Protein AF-A0A3D2NJ76-F1 (afdb_monomer_lite)

Structure (mmCIF, N/CA/C/O backbone):
data_AF-A0A3D2NJ76-F1
#
_entry.id   AF-A0A3D2NJ76-F1
#
loop_
_atom_site.group_PDB
_atom_site.id
_atom_site.type_symbol
_atom_site.label_atom_id
_atom_site.label_alt_id
_atom_site.label_comp_id
_atom_site.label_asym_id
_atom_site.label_entity_id
_atom_site.label_seq_id
_atom_site.pdbx_PDB_ins_code
_atom_site.Cartn_x
_atom_site.Cartn_y
_atom_site.Cartn_z
_atom_site.occupancy
_atom_site.B_iso_or_equiv
_atom_site.auth_seq_id
_atom_site.auth_comp_id
_atom_site.auth_asym_id
_atom_site.auth_atom_id
_atom_site.pdbx_PDB_model_num
ATOM 1 N N . TRP A 1 1 ? 2.225 -18.793 -6.790 1.00 63.81 1 TRP A N 1
ATOM 2 C CA . TRP A 1 1 ? 2.326 -17.509 -6.064 1.00 63.81 1 TRP A CA 1
ATOM 3 C C . TR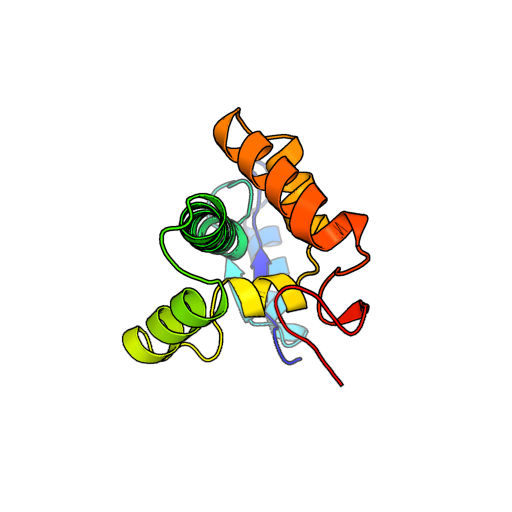P A 1 1 ? 0.947 -16.854 -5.985 1.00 63.81 1 TRP A C 1
ATOM 5 O O . TRP A 1 1 ? 0.211 -16.977 -6.953 1.00 63.81 1 TRP A O 1
ATOM 15 N N . LYS A 1 2 ? 0.561 -16.229 -4.854 1.00 78.81 2 LYS A N 1
ATOM 16 C CA . LYS A 1 2 ? -0.775 -15.601 -4.674 1.00 78.81 2 LYS A CA 1
ATOM 17 C C . LYS A 1 2 ? -0.816 -14.125 -5.106 1.00 78.81 2 LYS A C 1
ATOM 19 O O . LYS A 1 2 ? -1.793 -13.708 -5.710 1.00 78.81 2 LYS A O 1
ATOM 24 N N . PHE A 1 3 ? 0.242 -13.367 -4.814 1.00 89.12 3 PHE A N 1
ATOM 25 C CA . PHE A 1 3 ? 0.436 -11.976 -5.239 1.00 89.12 3 PHE A CA 1
ATOM 26 C C . PHE A 1 3 ? 1.781 -11.900 -5.966 1.00 89.12 3 PHE A C 1
ATOM 28 O O . PHE A 1 3 ? 2.823 -11.853 -5.321 1.00 89.12 3 PHE A O 1
ATOM 35 N N . ASN A 1 4 ? 1.777 -12.035 -7.291 1.00 96.12 4 ASN A N 1
ATOM 36 C CA . ASN A 1 4 ? 2.974 -12.367 -8.072 1.00 96.12 4 ASN A CA 1
ATOM 37 C C . ASN A 1 4 ? 3.339 -11.309 -9.114 1.00 96.12 4 ASN A C 1
ATOM 39 O O . ASN A 1 4 ? 3.808 -11.647 -10.193 1.00 96.12 4 ASN A O 1
ATOM 43 N N . THR A 1 5 ? 3.115 -10.034 -8.820 1.00 97.88 5 THR A N 1
ATOM 44 C CA . THR A 1 5 ? 3.555 -8.936 -9.688 1.00 97.88 5 THR A CA 1
ATOM 45 C C . THR A 1 5 ? 5.062 -8.721 -9.574 1.00 97.88 5 THR A C 1
ATOM 47 O O . THR A 1 5 ? 5.597 -8.720 -8.466 1.00 97.88 5 THR A O 1
ATOM 50 N N . ALA A 1 6 ? 5.734 -8.492 -10.700 1.00 98.19 6 ALA A N 1
ATOM 51 C CA . ALA A 1 6 ? 7.133 -8.072 -10.754 1.00 98.19 6 ALA A CA 1
ATOM 52 C C . ALA A 1 6 ? 7.230 -6.746 -11.514 1.00 98.19 6 ALA A C 1
ATOM 54 O O . ALA A 1 6 ? 7.042 -6.710 -12.728 1.00 98.19 6 ALA A O 1
ATOM 55 N N . GLU A 1 7 ? 7.489 -5.652 -10.804 1.00 98.50 7 GLU A N 1
ATOM 56 C CA . GLU A 1 7 ? 7.629 -4.327 -11.409 1.00 98.50 7 GLU A CA 1
ATOM 57 C C . GLU A 1 7 ? 9.081 -4.118 -11.854 1.00 98.50 7 GLU A C 1
ATOM 59 O O . GLU A 1 7 ? 9.989 -4.095 -11.024 1.00 98.50 7 GLU A O 1
ATOM 64 N N . VAL A 1 8 ? 9.306 -3.984 -13.163 1.00 98.44 8 VAL A N 1
ATOM 65 C CA . VAL A 1 8 ? 10.644 -3.805 -13.747 1.00 98.44 8 VAL A CA 1
ATOM 66 C C . VAL A 1 8 ? 10.785 -2.357 -14.193 1.00 98.44 8 VAL A C 1
ATOM 68 O O . VAL A 1 8 ? 10.000 -1.881 -15.010 1.00 98.44 8 VAL A O 1
ATOM 71 N N . MET A 1 9 ? 11.773 -1.646 -13.652 1.00 98.56 9 MET A N 1
ATOM 72 C CA . MET A 1 9 ? 12.005 -0.226 -13.921 1.00 98.56 9 MET A CA 1
ATOM 73 C C . MET A 1 9 ? 13.496 0.012 -14.141 1.00 98.56 9 MET A C 1
ATOM 75 O O . MET A 1 9 ? 14.297 -0.223 -13.239 1.00 98.56 9 MET A O 1
ATOM 79 N N . GLY A 1 10 ? 13.860 0.465 -15.337 1.00 97.19 10 GLY A N 1
ATOM 80 C CA . GLY A 1 10 ? 15.214 0.923 -15.636 1.00 97.19 10 GLY A CA 1
ATOM 81 C C . GLY A 1 10 ? 15.411 2.398 -15.287 1.00 97.19 10 GLY A C 1
ATOM 82 O O . GLY A 1 10 ? 14.451 3.135 -15.051 1.00 97.19 10 GLY A O 1
ATOM 83 N N . THR A 1 11 ? 16.668 2.827 -15.302 1.00 97.56 11 THR A N 1
ATOM 84 C CA . THR A 1 11 ? 17.066 4.241 -15.359 1.00 97.56 11 THR A CA 1
ATOM 85 C C . THR A 1 11 ? 17.278 4.678 -16.810 1.00 97.56 11 THR A C 1
ATOM 87 O O . THR A 1 11 ? 17.198 3.863 -17.732 1.00 97.56 11 THR A O 1
ATOM 90 N N . ALA A 1 12 ? 17.610 5.954 -17.026 1.00 96.44 12 ALA A N 1
ATOM 91 C CA . ALA A 1 12 ? 18.002 6.453 -18.348 1.00 96.44 12 ALA A CA 1
ATOM 92 C C . ALA A 1 12 ? 19.217 5.722 -18.966 1.00 96.44 12 ALA A C 1
ATOM 94 O O . ALA A 1 12 ? 19.345 5.696 -20.187 1.00 96.44 12 ALA A O 1
ATOM 95 N N . ASP A 1 13 ? 20.072 5.116 -18.137 1.00 97.81 13 ASP A N 1
ATOM 96 C CA . ASP A 1 13 ? 21.292 4.417 -18.566 1.00 97.81 13 ASP A CA 1
ATOM 97 C C . ASP A 1 13 ? 21.088 2.904 -18.754 1.00 97.81 13 ASP A C 1
ATOM 99 O O . ASP A 1 13 ? 22.017 2.188 -19.127 1.00 97.81 13 ASP A O 1
ATOM 103 N N . THR A 1 14 ? 19.893 2.384 -18.458 1.00 98.06 14 THR A N 1
ATOM 104 C CA . THR A 1 14 ? 19.610 0.950 -18.595 1.00 98.06 14 THR A CA 1
ATOM 105 C C . THR A 1 14 ? 19.470 0.582 -20.068 1.00 98.06 14 THR A C 1
ATOM 107 O O . THR A 1 14 ? 18.648 1.159 -20.777 1.00 98.06 14 THR A O 1
ATOM 110 N N . ASP A 1 15 ? 20.247 -0.404 -20.522 1.00 98.38 15 ASP A N 1
ATOM 111 C CA . ASP A 1 15 ? 20.130 -0.943 -21.878 1.00 98.38 15 ASP A CA 1
ATOM 112 C C . ASP A 1 15 ? 18.715 -1.524 -22.090 1.00 98.38 15 ASP A C 1
ATOM 114 O O . ASP A 1 15 ? 18.300 -2.402 -21.321 1.00 98.38 15 ASP A O 1
ATOM 118 N N . PRO A 1 16 ? 17.968 -1.075 -23.118 1.00 97.88 16 PRO A N 1
ATOM 119 C CA . PRO A 1 16 ? 16.654 -1.623 -23.439 1.00 97.88 16 PRO A CA 1
ATOM 120 C C . PRO A 1 16 ? 16.643 -3.148 -23.605 1.00 97.88 16 PRO A C 1
ATOM 122 O O . PRO A 1 16 ? 15.685 -3.789 -23.184 1.00 97.88 16 PRO A O 1
ATOM 125 N N . ALA A 1 17 ? 17.711 -3.747 -24.144 1.00 98.31 17 ALA A N 1
ATOM 126 C CA . ALA A 1 17 ? 17.793 -5.198 -24.302 1.00 98.31 17 ALA A CA 1
ATOM 127 C C . ALA A 1 17 ? 17.853 -5.924 -22.948 1.00 98.31 17 ALA A C 1
ATOM 129 O O . ALA A 1 17 ? 17.214 -6.959 -22.773 1.00 98.31 17 ALA A O 1
ATOM 130 N N . VAL A 1 18 ? 18.567 -5.355 -21.970 1.00 98.50 18 VAL A N 1
ATOM 131 C CA . VAL A 1 18 ? 18.623 -5.892 -20.600 1.00 98.50 18 VAL A CA 1
ATOM 132 C C . VAL A 1 18 ? 17.278 -5.716 -19.901 1.00 98.50 18 VAL A C 1
ATOM 134 O O . VAL A 1 18 ? 16.825 -6.618 -19.200 1.00 98.50 18 VAL A O 1
ATOM 137 N N . PHE A 1 19 ? 16.612 -4.574 -20.099 1.00 98.62 19 PHE A N 1
ATOM 138 C CA . PHE A 1 19 ? 15.267 -4.351 -19.569 1.00 98.62 19 PHE A CA 1
ATOM 139 C C . PHE A 1 19 ? 14.285 -5.416 -20.078 1.00 98.62 19 PHE A C 1
ATOM 141 O O . PHE A 1 19 ? 13.588 -6.041 -19.276 1.00 98.62 19 PHE A O 1
ATOM 148 N N . ASP A 1 20 ? 14.278 -5.665 -21.389 1.00 98.38 20 ASP A N 1
ATOM 149 C CA . ASP A 1 20 ? 13.414 -6.664 -22.018 1.00 98.38 20 ASP A CA 1
ATOM 150 C C . ASP A 1 20 ? 13.746 -8.093 -21.547 1.00 98.38 20 ASP A C 1
ATOM 152 O O . ASP A 1 20 ? 12.833 -8.880 -21.286 1.00 98.38 20 ASP A O 1
ATOM 156 N N . GLU A 1 21 ? 15.029 -8.425 -21.358 1.00 98.62 21 GLU A N 1
ATOM 157 C CA . GLU A 1 21 ? 15.459 -9.720 -20.811 1.00 98.62 21 GLU A CA 1
ATOM 158 C C . GLU A 1 21 ? 14.958 -9.930 -19.373 1.00 98.62 21 GLU A C 1
ATOM 160 O O . GLU A 1 21 ? 14.437 -10.997 -19.047 1.00 98.62 21 GLU A O 1
ATOM 165 N N . VAL A 1 22 ? 15.035 -8.908 -18.514 1.00 98.62 22 VAL A N 1
ATOM 166 C CA . VAL A 1 22 ? 14.529 -8.984 -17.131 1.00 98.62 22 VAL A CA 1
ATOM 167 C C . VAL A 1 22 ? 12.999 -9.093 -17.096 1.00 98.62 22 VAL A C 1
ATOM 169 O O . VAL A 1 22 ? 12.451 -9.833 -16.274 1.00 98.62 22 VAL A O 1
ATOM 172 N N . VAL A 1 23 ? 12.297 -8.400 -17.999 1.00 98.56 23 VAL A N 1
ATOM 173 C CA . VAL A 1 23 ? 10.840 -8.532 -18.169 1.00 98.56 23 VAL A CA 1
ATOM 174 C C . VAL A 1 23 ? 10.465 -9.958 -18.580 1.00 98.56 23 VAL A C 1
ATOM 176 O O . VAL A 1 23 ? 9.542 -10.533 -17.998 1.00 98.56 23 VAL A O 1
ATOM 179 N N . ALA A 1 24 ? 11.188 -10.546 -19.538 1.00 98.56 24 ALA A N 1
ATOM 180 C CA . ALA A 1 24 ? 10.976 -11.927 -19.968 1.00 98.56 24 ALA A CA 1
ATOM 181 C C . ALA A 1 24 ? 11.260 -12.919 -18.830 1.00 98.56 24 ALA A C 1
ATOM 183 O O . ALA A 1 24 ? 10.410 -13.752 -18.512 1.00 98.56 24 ALA A O 1
ATOM 184 N N . PHE A 1 25 ? 12.391 -12.752 -18.140 1.00 98.62 25 PHE A N 1
ATOM 185 C CA . PHE A 1 25 ? 12.772 -13.571 -16.992 1.00 98.62 25 PHE A CA 1
ATOM 186 C C . PHE A 1 25 ? 11.694 -13.583 -15.902 1.00 98.62 25 PHE A C 1
ATOM 188 O O . PHE A 1 25 ? 11.365 -14.645 -15.376 1.00 98.62 25 PHE A O 1
ATOM 195 N N . ALA A 1 26 ? 11.106 -12.426 -15.576 1.00 98.31 26 ALA A N 1
ATOM 196 C CA . ALA A 1 26 ? 10.017 -12.350 -14.606 1.00 98.31 26 ALA A CA 1
ATOM 197 C C . ALA A 1 26 ? 8.814 -13.222 -15.022 1.00 98.31 26 ALA A C 1
ATOM 199 O O . ALA A 1 26 ? 8.237 -13.919 -14.182 1.00 98.31 26 ALA A O 1
ATOM 200 N N . GLY A 1 27 ? 8.469 -13.237 -16.312 1.00 97.44 27 GLY A N 1
ATOM 201 C CA . GLY A 1 27 ? 7.463 -14.148 -16.861 1.00 97.44 27 GLY A CA 1
ATOM 202 C C . GLY A 1 27 ? 7.850 -15.624 -16.709 1.00 97.44 27 GLY A C 1
ATOM 203 O O . GLY A 1 27 ? 7.040 -16.421 -16.231 1.00 97.44 27 GLY A O 1
ATOM 204 N N . ASP A 1 28 ? 9.096 -15.976 -17.030 1.00 98.25 28 ASP A N 1
ATOM 205 C CA . ASP A 1 28 ? 9.605 -17.356 -16.977 1.00 98.25 28 ASP A CA 1
ATOM 206 C C . ASP A 1 28 ? 9.583 -17.954 -15.562 1.00 98.25 28 ASP A C 1
ATOM 208 O O . ASP A 1 28 ? 9.354 -19.153 -15.388 1.00 98.25 28 ASP A O 1
ATOM 212 N N . ILE A 1 29 ? 9.752 -17.123 -14.528 1.00 97.62 29 ILE A N 1
ATOM 213 C CA . ILE A 1 29 ? 9.654 -17.550 -13.121 1.00 97.62 29 ILE A CA 1
ATOM 214 C C . ILE A 1 29 ? 8.216 -17.514 -12.564 1.00 97.62 29 ILE A C 1
ATOM 216 O O . ILE A 1 29 ? 8.000 -17.701 -11.362 1.00 97.62 29 ILE A O 1
ATOM 220 N N . GLY A 1 30 ? 7.215 -17.301 -13.424 1.00 96.69 30 GLY A N 1
ATOM 221 C CA . GLY A 1 30 ? 5.794 -17.349 -13.074 1.00 96.69 30 GLY A CA 1
ATOM 222 C C . GLY A 1 30 ? 5.262 -16.083 -12.399 1.00 96.69 30 GLY A C 1
ATOM 223 O O . GLY A 1 30 ? 4.267 -16.149 -11.664 1.00 96.69 30 GLY A O 1
ATOM 224 N N . MET A 1 31 ? 5.915 -14.941 -12.614 1.00 98.25 31 MET A N 1
ATOM 225 C CA . MET A 1 31 ? 5.416 -13.631 -12.196 1.00 98.25 31 MET A CA 1
ATOM 226 C C . MET A 1 31 ? 4.568 -13.004 -13.307 1.00 98.25 31 MET A C 1
ATOM 228 O O . MET A 1 31 ? 4.622 -13.401 -14.468 1.00 98.25 31 MET A O 1
ATOM 232 N N . VAL A 1 32 ? 3.779 -11.997 -12.946 1.00 98.31 32 VAL A N 1
ATOM 233 C CA . VAL A 1 32 ? 3.148 -11.071 -13.885 1.00 98.31 32 VAL A CA 1
ATOM 234 C C . VAL A 1 32 ? 4.091 -9.873 -14.032 1.00 98.31 32 VAL A C 1
ATOM 236 O O . VAL A 1 32 ? 4.155 -9.056 -13.105 1.00 98.31 32 VAL A O 1
ATOM 239 N N . PRO A 1 33 ? 4.861 -9.768 -15.131 1.00 98.19 33 PRO A N 1
ATOM 240 C CA . PRO A 1 33 ? 5.771 -8.649 -15.328 1.00 98.19 33 PRO A CA 1
ATOM 241 C C . PRO A 1 33 ? 4.998 -7.357 -15.608 1.00 98.19 33 PRO A C 1
ATOM 243 O O . PRO A 1 33 ? 4.084 -7.331 -16.432 1.00 98.19 33 PRO A O 1
ATOM 246 N N . ILE A 1 34 ? 5.394 -6.277 -14.938 1.00 98.50 34 ILE A N 1
ATOM 247 C CA . ILE A 1 34 ? 4.841 -4.929 -15.082 1.00 98.50 34 ILE A CA 1
ATOM 248 C C . ILE A 1 34 ? 5.985 -3.987 -15.489 1.00 98.50 34 ILE A C 1
ATOM 250 O O . ILE A 1 34 ? 6.748 -3.540 -14.628 1.00 98.50 34 ILE A O 1
ATOM 254 N N . PRO A 1 35 ? 6.144 -3.690 -16.790 1.00 98.06 35 PRO A N 1
ATOM 255 C CA . PRO A 1 35 ? 7.144 -2.739 -17.262 1.00 98.06 35 PRO A CA 1
ATOM 256 C C . PRO A 1 35 ? 6.817 -1.309 -16.810 1.00 98.06 35 PRO A C 1
ATOM 258 O O . PRO A 1 35 ? 5.737 -0.789 -17.089 1.00 98.06 35 PRO A O 1
ATOM 261 N N . VAL A 1 36 ? 7.764 -0.645 -16.148 1.00 98.31 36 VAL A N 1
ATOM 262 C CA . VAL A 1 36 ? 7.654 0.753 -15.720 1.00 98.31 36 VAL A CA 1
ATOM 263 C C . VAL A 1 36 ? 8.569 1.611 -16.591 1.00 98.31 36 VAL A C 1
ATOM 265 O O . VAL A 1 36 ? 9.790 1.572 -16.477 1.00 98.31 36 VAL A O 1
ATOM 268 N N . HIS A 1 37 ? 7.964 2.394 -17.484 1.00 94.88 37 HIS A N 1
ATOM 269 C CA . HIS A 1 37 ? 8.675 3.071 -18.577 1.00 94.88 37 HIS A CA 1
ATOM 270 C C . HIS A 1 37 ? 9.529 4.279 -18.169 1.00 94.88 37 HIS A C 1
ATOM 272 O O . HIS A 1 37 ? 10.280 4.800 -18.992 1.00 94.88 37 HIS A O 1
ATOM 278 N N . LYS A 1 38 ? 9.369 4.785 -16.944 1.00 96.06 38 LYS A N 1
ATOM 279 C CA . LYS A 1 38 ? 10.136 5.913 -16.404 1.00 96.06 38 LYS A CA 1
ATOM 280 C C . LYS A 1 38 ? 10.349 5.723 -14.917 1.00 96.06 38 LYS A C 1
ATOM 282 O O . LYS A 1 38 ? 9.455 5.229 -14.232 1.00 96.06 38 LYS A O 1
ATOM 287 N N . GLU A 1 39 ? 11.483 6.205 -14.427 1.00 97.44 39 GLU A N 1
ATOM 288 C CA . GLU A 1 39 ? 11.788 6.200 -13.002 1.00 97.44 39 GLU A CA 1
ATOM 289 C C . GLU A 1 39 ? 10.685 6.886 -12.192 1.00 97.44 39 GLU A C 1
ATOM 291 O O . GLU A 1 39 ? 10.294 8.030 -12.445 1.00 97.44 39 GLU A O 1
ATOM 296 N N . LYS A 1 40 ? 10.175 6.162 -11.198 1.00 95.06 40 LYS A N 1
ATOM 297 C CA . LYS A 1 40 ? 9.135 6.628 -10.294 1.00 95.06 40 LYS A CA 1
ATOM 298 C C . LYS A 1 40 ? 9.355 6.021 -8.918 1.00 95.06 40 LYS A C 1
ATOM 300 O O . LYS A 1 40 ? 9.273 4.809 -8.734 1.00 95.06 40 LYS A O 1
ATOM 305 N N . SER A 1 41 ? 9.559 6.882 -7.922 1.00 92.62 41 SER A N 1
ATOM 306 C CA . SER A 1 41 ? 9.551 6.448 -6.523 1.00 92.62 41 SER A CA 1
ATOM 307 C C . SER A 1 41 ? 8.228 5.743 -6.204 1.00 92.62 41 SER A C 1
ATOM 309 O O . SER A 1 41 ? 7.154 6.278 -6.501 1.00 92.62 41 SER A O 1
ATOM 311 N N . GLY A 1 42 ? 8.316 4.536 -5.643 1.00 91.94 42 GLY A N 1
ATOM 312 C CA . GLY A 1 42 ? 7.165 3.689 -5.330 1.00 91.94 42 GLY A CA 1
ATOM 313 C C . GLY A 1 42 ? 6.618 2.855 -6.494 1.00 91.94 42 GLY A C 1
ATOM 314 O O . GLY A 1 42 ? 5.585 2.217 -6.309 1.00 91.94 42 GLY A O 1
ATOM 315 N N . TYR A 1 43 ? 7.274 2.839 -7.662 1.00 97.94 43 TYR A N 1
ATOM 316 C CA . TYR A 1 43 ? 6.834 2.054 -8.827 1.00 97.94 43 TYR A CA 1
ATOM 317 C C . TYR A 1 43 ? 5.343 2.318 -9.142 1.00 97.94 43 TYR A C 1
ATOM 319 O O . TYR A 1 43 ? 4.871 3.438 -8.930 1.00 97.94 43 TYR A O 1
ATOM 327 N N . VAL A 1 44 ? 4.585 1.354 -9.66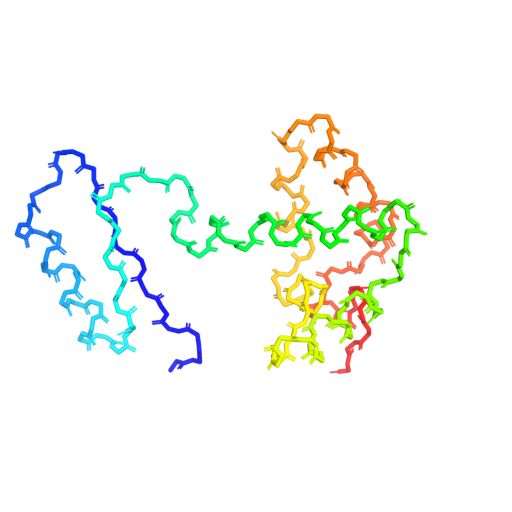2 1.00 97.88 44 VAL A N 1
ATOM 328 C CA . VAL A 1 44 ? 3.142 1.490 -9.911 1.00 97.88 44 VAL A CA 1
ATOM 329 C C . VAL A 1 44 ? 2.355 1.164 -8.645 1.00 97.88 44 VAL A C 1
ATOM 331 O O . VAL A 1 44 ? 1.526 1.976 -8.226 1.00 97.88 44 VAL A O 1
ATOM 334 N N . LEU A 1 45 ? 2.626 0.021 -8.004 1.00 96.56 45 LEU A N 1
ATOM 335 C CA . LEU A 1 45 ? 1.823 -0.461 -6.878 1.00 96.56 45 LEU A CA 1
ATOM 336 C C . LEU A 1 45 ? 1.845 0.516 -5.700 1.00 96.56 45 LEU A C 1
ATOM 338 O O . LEU A 1 45 ? 0.782 0.953 -5.262 1.00 96.56 45 LEU A O 1
ATOM 342 N N . ASN A 1 46 ? 3.022 0.912 -5.206 1.00 93.88 46 ASN A N 1
ATOM 343 C CA . ASN A 1 46 ? 3.085 1.792 -4.034 1.00 93.88 46 ASN A CA 1
ATOM 344 C C . ASN A 1 46 ? 2.665 3.231 -4.362 1.00 93.88 46 ASN A C 1
ATOM 346 O O . ASN A 1 46 ? 2.156 3.925 -3.484 1.00 93.88 46 ASN A O 1
ATOM 350 N N . SER A 1 47 ? 2.789 3.665 -5.622 1.00 95.88 47 SER A N 1
ATOM 351 C CA . SER A 1 47 ? 2.242 4.954 -6.069 1.00 95.88 47 SER A CA 1
ATOM 352 C C . SER A 1 47 ? 0.716 5.022 -5.986 1.00 95.88 47 SER A C 1
ATOM 354 O O . SER A 1 47 ? 0.179 6.105 -5.771 1.00 95.88 47 SER A O 1
ATOM 356 N N . LEU A 1 48 ? 0.022 3.893 -6.153 1.00 97.19 48 LEU A N 1
ATOM 357 C CA . LEU A 1 48 ? -1.429 3.796 -5.968 1.00 97.19 48 LEU A CA 1
ATOM 358 C C . LEU A 1 48 ? -1.788 3.527 -4.505 1.00 97.19 48 LEU A C 1
ATOM 360 O O . LEU A 1 48 ? -2.693 4.150 -3.951 1.00 97.19 48 LEU A O 1
ATOM 364 N N . LEU A 1 49 ? -1.068 2.596 -3.883 1.00 95.38 49 LEU A N 1
ATOM 365 C CA . LEU A 1 49 ? -1.397 2.063 -2.571 1.00 95.38 49 LEU A CA 1
ATOM 366 C C . LEU A 1 49 ? -1.185 3.090 -1.460 1.00 95.38 49 LEU A C 1
ATOM 368 O O . LEU A 1 49 ? -2.077 3.272 -0.640 1.00 95.38 49 LEU A O 1
ATOM 372 N N . VAL A 1 50 ? -0.049 3.793 -1.430 1.00 92.88 50 VAL A N 1
ATOM 373 C CA . VAL A 1 50 ? 0.261 4.717 -0.325 1.00 92.88 50 VAL A CA 1
ATOM 374 C C . VAL A 1 50 ? -0.772 5.849 -0.213 1.00 92.88 50 VAL A C 1
ATOM 376 O O . VAL A 1 50 ? -1.321 6.023 0.875 1.00 92.88 50 VAL A O 1
ATOM 379 N N . PRO A 1 51 ? -1.135 6.579 -1.291 1.00 94.62 51 PRO A N 1
ATOM 380 C CA . PRO A 1 51 ? -2.187 7.594 -1.202 1.00 94.62 51 PRO A CA 1
ATOM 381 C C . PRO A 1 51 ? -3.546 7.025 -0.781 1.00 94.62 51 PRO A C 1
ATOM 383 O O . PRO A 1 51 ? -4.274 7.671 -0.031 1.00 94.62 51 PRO A O 1
ATOM 386 N N . PHE A 1 52 ? -3.879 5.814 -1.237 1.00 97.62 52 PHE A N 1
ATOM 387 C CA . PHE A 1 52 ? -5.120 5.137 -0.868 1.00 97.62 52 PHE A CA 1
ATOM 388 C C . PHE A 1 52 ? -5.181 4.814 0.633 1.00 97.62 52 PHE A C 1
ATOM 390 O O . PHE A 1 52 ? -6.174 5.134 1.289 1.00 97.62 52 PHE A O 1
ATOM 397 N N . LEU A 1 53 ? -4.107 4.253 1.198 1.00 97.50 53 LEU A N 1
ATOM 398 C CA . LEU A 1 53 ? -4.015 3.977 2.634 1.00 97.50 53 LEU A CA 1
ATOM 399 C C . LEU A 1 53 ? -4.056 5.273 3.457 1.00 97.50 53 LEU A C 1
ATOM 401 O O . LEU A 1 53 ? -4.832 5.375 4.406 1.00 97.50 53 LEU A O 1
ATOM 405 N N . ASN A 1 54 ? -3.303 6.299 3.046 1.00 96.31 54 ASN A N 1
ATOM 406 C CA . ASN A 1 54 ? -3.255 7.587 3.743 1.00 96.31 54 ASN A CA 1
ATOM 407 C C . ASN A 1 54 ? -4.612 8.306 3.751 1.00 96.31 54 ASN A C 1
ATOM 409 O O . ASN A 1 54 ? -4.952 8.965 4.737 1.00 96.31 54 ASN A O 1
ATOM 413 N N . ALA A 1 55 ? -5.411 8.168 2.688 1.00 98.06 55 ALA A N 1
ATOM 414 C CA . ALA A 1 55 ? -6.780 8.676 2.665 1.00 98.06 55 ALA A CA 1
ATOM 415 C C . ALA A 1 55 ? -7.653 7.984 3.727 1.00 98.06 55 ALA A C 1
ATOM 417 O O . ALA A 1 55 ? -8.386 8.660 4.448 1.00 98.06 55 ALA A O 1
ATOM 418 N N . GLY A 1 56 ? -7.518 6.661 3.882 1.00 98.38 56 GLY A N 1
ATOM 419 C CA . GLY A 1 56 ? -8.165 5.907 4.958 1.00 98.38 56 GLY A CA 1
ATOM 420 C C . GLY A 1 56 ? -7.738 6.396 6.344 1.00 98.38 56 GLY A C 1
ATOM 421 O O . GLY A 1 56 ? -8.588 6.744 7.162 1.00 98.38 56 GLY A O 1
ATOM 422 N N . PHE A 1 57 ? -6.429 6.513 6.588 1.00 98.38 57 PHE A N 1
ATOM 423 C CA . PHE A 1 57 ? -5.897 7.001 7.868 1.00 98.38 57 PHE A CA 1
ATOM 424 C C . PHE A 1 57 ? -6.372 8.414 8.196 1.00 98.38 57 PHE A C 1
ATOM 426 O O . PHE A 1 57 ? -6.729 8.685 9.336 1.00 98.38 57 PHE A O 1
ATOM 433 N N . THR A 1 58 ? -6.440 9.301 7.203 1.00 98.25 58 THR A N 1
ATOM 434 C CA . THR A 1 58 ? -6.929 10.674 7.392 1.00 98.25 58 THR A CA 1
ATOM 435 C C . THR A 1 58 ? -8.385 10.697 7.861 1.00 98.25 58 THR A C 1
ATOM 437 O O . THR A 1 58 ? -8.731 11.484 8.742 1.00 98.25 58 THR A O 1
ATOM 440 N N . LEU A 1 59 ? -9.238 9.828 7.309 1.00 98.69 59 LEU A N 1
ATOM 441 C CA . LEU A 1 59 ? -10.639 9.723 7.721 1.00 98.69 59 LEU A CA 1
ATOM 442 C C . LEU A 1 59 ? -10.774 9.198 9.158 1.00 98.69 59 LEU A C 1
ATOM 444 O O . LEU A 1 59 ? -11.534 9.773 9.937 1.00 98.69 59 LEU A O 1
ATOM 448 N N . ALA A 1 60 ? -10.015 8.159 9.518 1.00 98.44 60 ALA A N 1
ATOM 449 C CA . ALA A 1 60 ? -10.066 7.578 10.860 1.00 98.44 60 ALA A CA 1
ATOM 450 C C . ALA A 1 60 ? -9.446 8.493 11.924 1.00 98.44 60 ALA A C 1
ATOM 452 O O . ALA A 1 60 ? -10.100 8.814 12.912 1.00 98.44 60 ALA A O 1
ATOM 453 N N . ALA A 1 61 ? -8.223 8.984 11.703 1.00 97.75 61 ALA A N 1
ATOM 454 C CA . ALA A 1 61 ? -7.536 9.877 12.636 1.00 97.75 61 ALA A CA 1
ATOM 455 C C . ALA A 1 61 ? -8.285 11.207 12.834 1.00 97.75 61 ALA A C 1
ATOM 457 O O . ALA A 1 61 ? -8.222 11.807 13.903 1.00 97.75 61 ALA A O 1
ATOM 458 N N . GLY A 1 62 ? -9.015 11.664 11.810 1.00 97.69 62 GLY A N 1
ATOM 459 C CA . GLY A 1 62 ? -9.878 12.841 11.890 1.00 97.69 62 GLY A CA 1
ATOM 460 C C . GLY A 1 62 ? -11.239 12.600 12.554 1.00 97.69 62 GLY A C 1
ATOM 461 O O . GLY A 1 62 ? -12.008 13.549 12.679 1.00 97.69 62 GLY A O 1
ATOM 462 N N . GLY A 1 63 ? -11.560 11.363 12.950 1.00 97.69 63 GLY A N 1
ATOM 463 C CA . GLY A 1 63 ? -12.841 11.012 13.569 1.00 97.69 63 GLY A CA 1
ATOM 464 C C . GLY A 1 63 ? -14.042 11.081 12.620 1.00 97.69 63 GLY A C 1
ATOM 465 O O . GLY A 1 63 ? -15.174 11.224 13.077 1.00 97.69 63 GLY A O 1
ATOM 466 N N . TYR A 1 64 ? -13.824 11.012 11.302 1.00 98.44 64 TYR A N 1
ATOM 467 C CA . TYR A 1 64 ? -14.906 11.070 10.311 1.00 98.44 64 TYR A CA 1
ATOM 468 C C . TYR A 1 64 ? -15.636 9.732 10.160 1.00 98.44 64 TYR A C 1
ATOM 470 O O . TYR A 1 64 ? -16.829 9.717 9.858 1.00 98.44 64 TYR A O 1
ATOM 478 N N . ALA A 1 65 ? -14.919 8.620 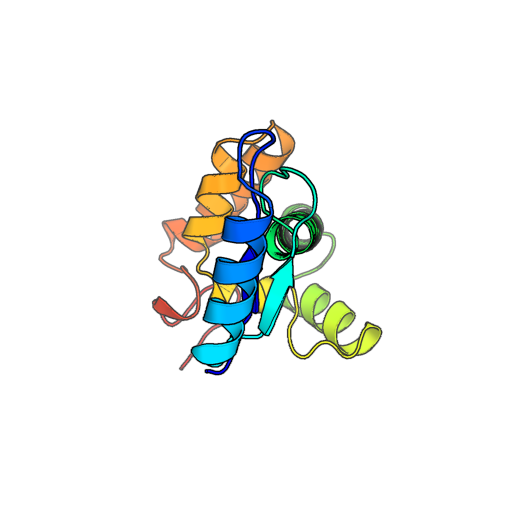10.332 1.00 98.50 65 ALA A N 1
ATOM 479 C CA . ALA A 1 65 ? -15.465 7.269 10.303 1.00 98.50 65 ALA A CA 1
ATOM 480 C C . ALA A 1 65 ? -14.501 6.283 10.974 1.00 98.50 65 ALA A C 1
ATOM 482 O O . ALA A 1 65 ? -13.285 6.462 10.921 1.00 98.50 65 ALA A O 1
ATOM 483 N N . GLU A 1 66 ? -15.043 5.214 11.552 1.00 98.12 66 GLU A N 1
ATOM 484 C CA . GLU A 1 66 ? -14.244 4.135 12.134 1.00 98.12 66 GLU A CA 1
ATOM 485 C C . GLU A 1 66 ? -13.534 3.310 11.041 1.00 98.12 66 GLU A C 1
ATOM 487 O O . GLU A 1 66 ? -14.095 3.137 9.949 1.00 98.12 66 GLU A O 1
ATOM 492 N N . PRO A 1 67 ? -12.353 2.714 11.319 1.00 98.31 67 PRO A N 1
ATOM 493 C CA . PRO A 1 67 ? -11.621 1.874 10.364 1.00 98.31 67 PRO A CA 1
ATOM 494 C C . PRO A 1 67 ? -12.487 0.815 9.664 1.00 98.31 67 PRO A C 1
ATOM 496 O O . PRO A 1 67 ? -12.427 0.637 8.446 1.00 98.31 67 PRO A O 1
ATOM 499 N N . LYS A 1 68 ? -13.365 0.161 10.433 1.00 98.38 68 LYS A N 1
ATOM 500 C CA . LYS A 1 68 ? -14.292 -0.862 9.935 1.00 98.38 68 LYS A CA 1
ATOM 501 C C . LYS A 1 68 ? -15.296 -0.317 8.920 1.00 98.38 68 LYS A C 1
ATOM 503 O O . LYS A 1 68 ? -15.608 -0.998 7.943 1.00 98.38 68 LYS A O 1
ATOM 508 N N . ASP A 1 69 ? -15.822 0.881 9.147 1.00 98.75 69 ASP A N 1
ATOM 509 C CA . ASP A 1 69 ? -16.828 1.472 8.266 1.00 98.75 69 ASP A CA 1
ATOM 510 C C . ASP A 1 69 ? -16.194 1.985 6.974 1.00 98.75 69 ASP A C 1
ATOM 512 O O . ASP A 1 69 ? -16.759 1.788 5.897 1.00 98.75 69 ASP A O 1
ATOM 516 N N . ILE A 1 70 ? -14.979 2.533 7.056 1.00 98.81 70 ILE A N 1
ATOM 517 C CA . ILE A 1 70 ? -14.182 2.913 5.883 1.00 98.81 70 ILE A CA 1
ATOM 518 C C . ILE A 1 70 ? -13.905 1.684 5.004 1.00 98.81 70 ILE A C 1
ATOM 520 O O . ILE A 1 70 ? -14.139 1.722 3.792 1.00 98.81 70 ILE A O 1
ATOM 524 N N . ASP A 1 71 ? -13.484 0.568 5.605 1.00 98.81 71 ASP A N 1
ATOM 525 C CA . ASP A 1 71 ? -13.271 -0.684 4.877 1.00 98.81 71 ASP A CA 1
ATOM 526 C C . ASP A 1 71 ? -14.568 -1.228 4.263 1.00 98.81 71 ASP A C 1
ATOM 528 O O . ASP A 1 71 ? -14.563 -1.688 3.119 1.00 98.81 71 ASP A O 1
ATOM 532 N N . ASN A 1 72 ? -15.693 -1.165 4.984 1.00 98.62 72 ASN A N 1
ATOM 533 C CA . ASN A 1 72 ? -16.989 -1.614 4.471 1.00 98.62 72 ASN A CA 1
ATOM 534 C C . ASN A 1 72 ? -17.444 -0.789 3.266 1.00 98.62 72 ASN A C 1
ATOM 536 O O . ASN A 1 72 ? -17.847 -1.369 2.255 1.00 98.62 72 ASN A O 1
ATOM 540 N N . VAL A 1 73 ? -17.355 0.542 3.348 1.00 98.56 73 VAL A N 1
ATOM 541 C CA . VAL A 1 73 ? -17.695 1.438 2.234 1.00 98.56 73 VAL A CA 1
ATOM 542 C C . VAL A 1 73 ? -16.827 1.120 1.022 1.00 98.56 73 VAL A C 1
ATOM 544 O O . VAL A 1 73 ? -17.358 0.979 -0.080 1.00 98.56 73 VAL A O 1
ATOM 547 N N . TRP A 1 74 ? -15.518 0.938 1.215 1.00 98.69 74 TRP A N 1
ATOM 548 C CA . TRP A 1 74 ? -14.618 0.601 0.116 1.00 98.69 74 TRP A CA 1
ATOM 549 C C . TRP A 1 74 ? -14.979 -0.738 -0.531 1.00 98.69 74 TRP A C 1
ATOM 551 O O . TRP A 1 74 ? -15.152 -0.812 -1.748 1.00 98.69 74 TRP A O 1
ATOM 561 N N . ARG A 1 75 ? -15.148 -1.793 0.270 1.00 98.62 75 ARG A N 1
ATOM 562 C CA . ARG A 1 75 ? -15.455 -3.142 -0.228 1.00 98.62 75 ARG A CA 1
ATOM 563 C C . ARG A 1 75 ? -16.793 -3.204 -0.955 1.00 98.62 75 ARG A C 1
ATOM 565 O O . ARG A 1 75 ? -16.867 -3.765 -2.044 1.00 98.62 75 ARG A O 1
ATOM 572 N N . ILE A 1 76 ? -17.844 -2.618 -0.382 1.00 98.44 76 ILE A N 1
ATOM 573 C CA . ILE A 1 76 ? -19.188 -2.631 -0.977 1.00 98.44 76 ILE A CA 1
ATOM 574 C C . ILE A 1 76 ? -19.236 -1.732 -2.216 1.00 98.44 76 ILE A C 1
ATOM 576 O O . ILE A 1 76 ? -19.788 -2.129 -3.238 1.00 98.44 76 ILE A O 1
ATOM 580 N N . GLY A 1 77 ? -18.645 -0.537 -2.140 1.00 98.38 77 GLY A N 1
ATOM 581 C CA . GLY A 1 77 ? -18.704 0.454 -3.214 1.00 98.38 77 GLY A CA 1
ATOM 582 C C . GLY A 1 77 ? -17.862 0.099 -4.440 1.00 98.38 77 GLY A C 1
ATOM 583 O O . GLY A 1 77 ? -18.225 0.476 -5.550 1.00 98.38 77 GLY A O 1
ATOM 584 N N . THR A 1 78 ? -16.755 -0.628 -4.259 1.00 98.00 78 THR A N 1
ATOM 585 C CA . THR A 1 78 ? -15.816 -0.954 -5.352 1.00 98.00 78 THR A CA 1
ATOM 586 C C . THR A 1 78 ? -15.805 -2.429 -5.745 1.00 98.00 78 THR A C 1
ATOM 588 O O . THR A 1 78 ? -15.252 -2.782 -6.783 1.00 98.00 78 THR A O 1
ATOM 591 N N . GLY A 1 79 ? -16.376 -3.307 -4.915 1.00 97.94 79 GLY A N 1
ATOM 592 C CA . GLY A 1 79 ? -16.230 -4.755 -5.055 1.00 97.94 79 GLY A CA 1
ATOM 593 C C . GLY A 1 79 ? -14.854 -5.284 -4.631 1.00 97.94 79 GLY A C 1
ATOM 594 O O . GLY A 1 79 ? -14.575 -6.468 -4.824 1.00 97.94 79 GLY A O 1
ATOM 595 N N . ALA A 1 80 ? -13.983 -4.442 -4.059 1.00 97.50 80 ALA A N 1
ATOM 596 C CA . ALA A 1 80 ? -12.685 -4.876 -3.563 1.00 97.50 80 ALA A CA 1
ATOM 597 C C . ALA A 1 80 ? -12.841 -5.929 -2.448 1.00 97.50 80 ALA A C 1
ATOM 599 O O . ALA A 1 80 ? -13.730 -5.820 -1.599 1.00 97.50 80 ALA A O 1
ATOM 600 N N . PRO A 1 81 ? -11.955 -6.939 -2.389 1.00 96.75 81 PRO A N 1
ATOM 601 C CA . PRO A 1 81 ? -12.031 -7.965 -1.354 1.00 96.75 81 PRO A CA 1
ATOM 602 C C . PRO A 1 81 ? -11.687 -7.414 0.036 1.00 96.75 81 PRO A C 1
ATOM 604 O O . PRO A 1 81 ? -12.174 -7.943 1.035 1.00 96.75 81 PRO A O 1
ATOM 607 N N . MET A 1 82 ? -10.865 -6.360 0.096 1.00 97.25 82 MET A N 1
ATOM 608 C CA . MET A 1 82 ? -10.320 -5.780 1.322 1.00 97.25 82 MET A CA 1
ATOM 609 C C . MET A 1 82 ? -10.312 -4.253 1.252 1.00 97.25 82 MET A C 1
ATOM 611 O O . MET A 1 82 ? -10.153 -3.685 0.169 1.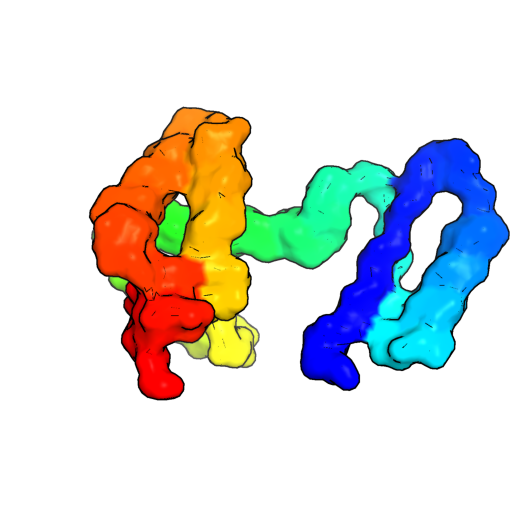00 97.25 82 MET A O 1
ATOM 615 N N . GLY A 1 83 ? -10.482 -3.610 2.405 1.00 98.44 83 GLY A N 1
ATOM 616 C CA . GLY A 1 83 ? -10.334 -2.167 2.578 1.00 98.44 83 GLY A CA 1
ATOM 617 C C . GLY A 1 83 ? -8.919 -1.737 2.986 1.00 98.44 83 GLY A C 1
ATOM 618 O O . GLY A 1 83 ? -8.048 -2.590 3.192 1.00 98.44 83 GLY A O 1
ATOM 619 N N . PRO A 1 84 ? -8.660 -0.419 3.075 1.00 98.38 84 PRO A N 1
ATOM 620 C CA . PRO A 1 84 ? -7.343 0.113 3.424 1.00 98.38 84 PRO A CA 1
ATOM 621 C C . PRO A 1 84 ? -6.815 -0.378 4.782 1.00 98.38 84 PRO A C 1
ATOM 623 O O . PRO A 1 84 ? -5.617 -0.637 4.905 1.00 98.38 84 PRO A O 1
ATOM 626 N N . PHE A 1 85 ? -7.663 -0.565 5.795 1.00 98.56 85 PHE A N 1
ATOM 627 C CA . PHE A 1 85 ? -7.204 -0.991 7.122 1.00 98.56 85 PHE A CA 1
ATOM 628 C C . PHE A 1 85 ? -6.885 -2.485 7.158 1.00 98.56 85 PHE A C 1
ATOM 630 O O . PHE A 1 85 ? -5.826 -2.873 7.642 1.00 98.56 85 PHE A O 1
ATOM 637 N N . GLN A 1 86 ? -7.719 -3.315 6.528 1.00 98.25 86 GLN A N 1
ATOM 638 C CA . GLN A 1 86 ? -7.404 -4.728 6.289 1.00 98.25 86 GLN A CA 1
ATOM 639 C C . GLN A 1 86 ? -6.095 -4.923 5.513 1.00 98.25 86 GLN A C 1
ATOM 641 O O . GLN A 1 86 ? -5.304 -5.803 5.846 1.00 98.25 86 GLN A O 1
ATOM 646 N N . ILE A 1 87 ? -5.850 -4.113 4.477 1.00 97.69 87 ILE A N 1
ATOM 647 C CA . ILE A 1 87 ? -4.593 -4.164 3.719 1.00 97.69 87 ILE A CA 1
ATOM 648 C C . ILE A 1 87 ? -3.419 -3.738 4.607 1.00 97.69 87 ILE A C 1
ATOM 650 O O . ILE A 1 87 ? -2.366 -4.372 4.574 1.00 97.69 87 ILE A O 1
ATOM 654 N N . THR A 1 88 ? -3.607 -2.710 5.435 1.00 98.12 88 THR A N 1
ATOM 655 C CA . THR A 1 88 ? -2.581 -2.245 6.373 1.00 98.12 88 THR A CA 1
ATOM 656 C C . THR A 1 88 ? -2.201 -3.319 7.390 1.00 98.12 88 THR A C 1
ATOM 658 O O . THR A 1 88 ? -1.014 -3.539 7.613 1.00 98.12 88 THR A O 1
ATOM 661 N N . ASP A 1 89 ? -3.172 -4.043 7.944 1.00 98.25 89 ASP A N 1
ATOM 662 C CA . ASP A 1 89 ? -2.909 -5.140 8.882 1.00 98.25 89 ASP A CA 1
ATOM 663 C C . ASP A 1 89 ? -2.122 -6.291 8.233 1.00 98.25 89 ASP A C 1
ATOM 665 O O . ASP A 1 89 ? -1.319 -6.941 8.903 1.00 98.25 89 ASP A O 1
ATOM 669 N N . ILE A 1 90 ? -2.307 -6.535 6.930 1.00 96.38 90 ILE A N 1
ATOM 670 C CA . ILE A 1 90 ? -1.527 -7.528 6.171 1.00 96.38 90 ILE A CA 1
ATOM 671 C C . ILE A 1 90 ? -0.093 -7.046 5.932 1.00 96.38 90 ILE A C 1
ATOM 673 O O . ILE A 1 90 ? 0.842 -7.838 6.037 1.00 96.38 90 ILE A O 1
ATOM 677 N N . ILE A 1 91 ? 0.085 -5.765 5.600 1.00 95.38 91 ILE A N 1
ATOM 678 C CA . ILE A 1 91 ? 1.410 -5.147 5.422 1.00 95.38 91 ILE A CA 1
ATOM 679 C C . ILE A 1 91 ? 2.172 -5.096 6.757 1.00 95.38 91 ILE A C 1
ATOM 681 O O . ILE A 1 91 ? 3.397 -5.224 6.780 1.00 95.38 91 ILE A O 1
ATOM 685 N N . GLY A 1 92 ? 1.441 -4.911 7.855 1.00 96.69 92 GLY A N 1
ATOM 686 C CA . GLY A 1 92 ? 1.958 -4.626 9.184 1.00 96.69 92 GLY A CA 1
ATOM 687 C C . GLY A 1 92 ? 2.123 -3.123 9.408 1.00 96.69 92 GLY A C 1
ATOM 688 O O . GLY A 1 92 ? 2.695 -2.423 8.574 1.00 96.69 92 GLY A O 1
ATOM 689 N N . LEU A 1 93 ? 1.648 -2.620 10.552 1.00 96.62 93 LEU A N 1
ATOM 690 C CA . LEU A 1 93 ? 1.508 -1.176 10.817 1.00 96.62 93 LEU A CA 1
ATOM 691 C C . LEU A 1 93 ? 2.845 -0.425 10.912 1.00 96.62 93 LEU A C 1
ATOM 693 O O . LEU A 1 93 ? 2.894 0.787 10.696 1.00 96.62 93 LEU A O 1
ATOM 697 N N . THR A 1 94 ? 3.943 -1.125 11.194 1.00 95.12 94 THR A N 1
ATOM 698 C CA . THR A 1 94 ? 5.277 -0.517 11.319 1.00 95.12 94 THR A CA 1
ATOM 699 C C . THR A 1 94 ? 5.798 0.026 9.989 1.00 95.12 94 THR A C 1
ATOM 701 O O . THR A 1 94 ? 6.446 1.072 9.962 1.00 95.12 94 THR A O 1
ATOM 704 N N . THR A 1 95 ? 5.483 -0.635 8.874 1.00 93.19 95 THR A N 1
ATOM 705 C CA . THR A 1 95 ? 5.884 -0.207 7.528 1.00 93.19 95 THR A CA 1
ATOM 706 C C . THR A 1 95 ? 5.278 1.152 7.140 1.00 93.19 95 THR A C 1
ATOM 708 O O . THR A 1 95 ? 6.052 2.076 6.880 1.00 93.19 95 THR A O 1
ATOM 711 N N . PRO A 1 96 ? 3.940 1.345 7.124 1.00 94.12 96 PRO A N 1
ATOM 712 C CA . PRO A 1 96 ? 3.351 2.647 6.829 1.00 94.12 96 PRO A CA 1
ATOM 713 C C . PRO A 1 96 ? 3.718 3.697 7.881 1.00 94.12 96 PRO A C 1
ATOM 715 O O . PRO A 1 96 ? 3.967 4.837 7.501 1.00 94.12 96 PRO A O 1
ATOM 718 N N . TYR A 1 97 ? 3.854 3.332 9.164 1.00 95.94 97 TYR A N 1
ATOM 719 C CA . TYR A 1 97 ? 4.361 4.250 10.191 1.00 95.94 97 TYR A CA 1
ATOM 720 C C . TYR A 1 97 ? 5.735 4.823 9.823 1.00 95.94 97 TYR A C 1
ATOM 722 O O . TYR A 1 97 ? 5.916 6.037 9.849 1.00 95.94 97 TYR A O 1
ATOM 730 N N . ASN A 1 98 ? 6.690 3.975 9.428 1.00 93.56 98 ASN A N 1
ATOM 731 C CA . ASN A 1 98 ? 8.038 4.426 9.079 1.00 93.56 98 ASN A CA 1
ATOM 732 C C . ASN A 1 98 ? 8.045 5.349 7.853 1.00 93.56 98 ASN A C 1
ATOM 734 O O . ASN A 1 98 ? 8.836 6.290 7.809 1.00 93.56 98 ASN A O 1
ATOM 738 N N . ILE A 1 99 ? 7.164 5.106 6.878 1.00 91.75 99 ILE A N 1
ATOM 739 C CA . ILE A 1 99 ? 7.003 5.980 5.708 1.00 91.75 99 ILE A CA 1
ATOM 740 C C . ILE A 1 99 ? 6.441 7.340 6.143 1.00 91.75 99 ILE A C 1
ATOM 742 O O . ILE A 1 99 ? 7.009 8.378 5.811 1.00 91.75 99 ILE A O 1
ATOM 746 N N . LEU A 1 100 ? 5.358 7.336 6.923 1.00 95.56 100 LEU A N 1
ATOM 747 C CA . LEU A 1 100 ? 4.667 8.543 7.377 1.00 95.56 100 LEU A CA 1
ATOM 748 C C . LEU A 1 100 ? 5.528 9.401 8.319 1.00 95.56 100 LEU A C 1
ATOM 750 O O . LEU A 1 100 ? 5.525 10.626 8.217 1.00 95.56 100 LEU A O 1
ATOM 754 N N . ALA A 1 101 ? 6.314 8.772 9.196 1.00 95.19 101 ALA A N 1
ATOM 755 C CA . ALA A 1 101 ? 7.168 9.459 10.167 1.00 95.19 101 ALA A CA 1
ATOM 756 C C . ALA A 1 101 ? 8.267 10.319 9.515 1.00 95.19 101 ALA A C 1
ATOM 758 O O . ALA A 1 101 ? 8.748 11.266 10.131 1.00 95.19 101 ALA A O 1
ATOM 759 N N . HIS A 1 102 ? 8.643 10.014 8.269 1.00 92.88 102 HIS A N 1
ATOM 760 C CA . HIS A 1 102 ? 9.611 10.789 7.483 1.00 92.88 102 HIS A CA 1
ATOM 761 C C . HIS A 1 102 ? 8.943 11.677 6.420 1.00 92.88 102 HIS A C 1
ATOM 763 O O . HIS A 1 102 ? 9.635 12.290 5.607 1.00 92.88 102 HIS A O 1
ATOM 769 N N . GLY A 1 103 ? 7.608 11.734 6.406 1.00 91.69 103 GLY A N 1
ATOM 770 C CA . GLY A 1 103 ? 6.828 12.586 5.517 1.00 91.69 103 GLY A CA 1
ATOM 771 C C . GLY A 1 103 ? 6.712 14.028 6.016 1.00 91.69 103 GLY A C 1
ATOM 772 O O . GLY A 1 103 ? 7.446 14.477 6.902 1.00 91.69 103 GLY A O 1
ATOM 773 N N . GLY A 1 104 ? 5.772 14.767 5.425 1.00 94.25 104 GLY A N 1
ATOM 774 C CA . GLY A 1 104 ? 5.459 16.135 5.847 1.00 94.25 104 GLY A CA 1
ATOM 775 C C . GLY A 1 104 ? 4.671 16.182 7.160 1.00 94.25 104 GLY A C 1
ATOM 776 O O . GLY A 1 104 ? 4.297 15.154 7.712 1.00 94.25 104 GLY A O 1
ATOM 777 N N . GLU A 1 105 ? 4.341 17.384 7.633 1.00 95.50 105 GLU A N 1
ATOM 778 C CA . GLU A 1 105 ? 3.615 17.592 8.902 1.00 95.50 105 GLU A CA 1
ATOM 779 C C . GLU A 1 105 ? 2.318 16.765 9.003 1.00 95.50 105 GLU A C 1
ATOM 781 O O . GLU A 1 105 ? 2.050 16.137 10.026 1.00 95.50 105 GLU A O 1
ATOM 786 N N . LYS A 1 106 ? 1.541 16.697 7.913 1.00 94.19 106 LYS A N 1
ATOM 787 C CA . LYS A 1 106 ? 0.312 15.888 7.857 1.00 94.19 106 LYS A CA 1
ATOM 788 C C . LYS A 1 106 ? 0.588 14.392 8.003 1.00 94.19 106 LYS A C 1
ATOM 790 O O . LYS A 1 106 ? -0.147 13.713 8.711 1.00 94.19 106 LYS A O 1
ATOM 795 N N . ASP A 1 107 ? 1.639 13.889 7.361 1.00 95.94 107 ASP A N 1
ATOM 796 C CA . ASP A 1 107 ? 2.012 12.477 7.445 1.00 95.94 107 ASP A CA 1
ATOM 797 C C . ASP A 1 107 ? 2.524 12.139 8.847 1.00 95.94 107 ASP A C 1
ATOM 799 O O . ASP A 1 107 ? 2.131 11.130 9.424 1.00 95.94 107 ASP A O 1
ATOM 803 N N . GLN A 1 108 ? 3.327 13.022 9.443 1.00 97.38 108 GLN A N 1
ATOM 804 C CA . GLN A 1 108 ? 3.835 12.851 10.804 1.00 97.38 108 GLN A CA 1
ATOM 805 C C . GLN A 1 108 ? 2.708 12.826 11.844 1.00 97.38 108 GLN A C 1
ATOM 807 O O . GLN A 1 108 ? 2.782 12.058 12.802 1.00 97.38 108 GLN A O 1
ATOM 812 N N . ALA A 1 109 ? 1.634 13.597 11.641 1.00 97.25 109 ALA A N 1
ATOM 813 C CA . ALA A 1 109 ? 0.441 13.517 12.482 1.00 97.25 109 ALA A CA 1
ATOM 814 C C . ALA A 1 109 ? -0.253 12.145 12.374 1.00 97.25 109 ALA A C 1
ATOM 816 O O . ALA A 1 109 ? -0.637 11.569 13.392 1.00 97.25 109 ALA A O 1
ATOM 817 N N . LEU A 1 110 ? -0.355 11.578 11.164 1.00 97.81 110 LEU A N 1
ATOM 818 C CA . LEU A 1 110 ? -0.875 10.217 10.970 1.00 97.81 110 LEU A CA 1
ATOM 819 C C . LEU A 1 110 ? 0.050 9.159 11.584 1.00 97.81 110 LEU A C 1
ATOM 821 O O . LEU A 1 110 ? -0.432 8.205 12.192 1.00 97.81 110 LEU A O 1
ATOM 825 N N . ALA A 1 111 ? 1.370 9.334 11.476 1.00 97.81 111 ALA A N 1
ATOM 826 C CA . ALA A 1 111 ? 2.346 8.458 12.118 1.00 97.81 111 ALA A CA 1
ATOM 827 C C . ALA A 1 111 ? 2.187 8.469 13.644 1.00 97.81 111 ALA A C 1
ATOM 829 O O . ALA A 1 111 ? 2.183 7.408 14.265 1.00 97.81 111 ALA A O 1
ATOM 830 N N . ALA A 1 112 ? 2.020 9.650 14.245 1.00 98.06 112 ALA A N 1
ATOM 831 C CA . ALA A 1 112 ? 1.798 9.791 15.679 1.00 98.06 112 ALA A CA 1
ATOM 832 C C . ALA A 1 112 ? 0.511 9.086 16.128 1.00 98.06 112 ALA A C 1
ATOM 834 O O . ALA A 1 112 ? 0.545 8.366 17.122 1.00 98.06 112 ALA A O 1
ATOM 835 N N . TRP A 1 113 ? -0.578 9.225 15.365 1.00 97.94 113 TRP A N 1
ATOM 836 C CA . TRP A 1 113 ? -1.842 8.531 1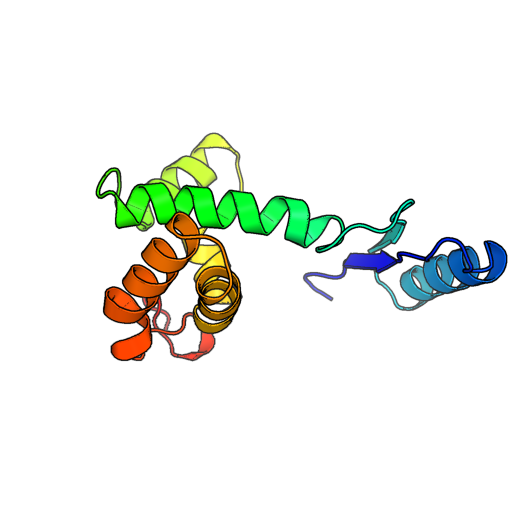5.624 1.00 97.94 113 TRP A CA 1
ATOM 837 C C . TRP A 1 113 ? -1.706 7.003 15.533 1.00 97.94 113 TRP A C 1
ATOM 839 O O . TRP A 1 113 ? -2.088 6.294 16.460 1.00 97.94 113 TRP A O 1
ATOM 849 N N . LEU A 1 114 ? -1.093 6.473 14.466 1.00 97.81 114 LEU A N 1
ATOM 850 C CA . LEU A 1 114 ? -0.819 5.030 14.356 1.00 97.81 114 LEU A CA 1
ATOM 851 C C . LEU A 1 114 ? 0.012 4.526 15.539 1.00 97.81 114 LEU A C 1
ATOM 853 O O . LEU A 1 114 ? -0.214 3.428 16.055 1.00 97.81 114 LEU A O 1
ATOM 857 N N . LYS A 1 115 ? 0.992 5.333 15.956 1.00 98.06 115 LYS A N 1
ATOM 858 C CA . LYS A 1 115 ? 1.887 4.992 17.049 1.00 98.06 115 LYS A CA 1
ATOM 859 C C . LYS A 1 115 ? 1.146 4.912 18.379 1.00 98.06 115 LYS A C 1
ATOM 861 O O . LYS A 1 115 ? 1.258 3.887 19.047 1.00 98.06 115 LYS A O 1
ATOM 866 N N . SER A 1 116 ? 0.403 5.963 18.735 1.00 97.88 116 SER A N 1
ATOM 867 C CA . SER A 1 116 ? -0.285 6.056 20.024 1.00 97.88 116 SER A CA 1
ATOM 868 C C . SER A 1 116 ? -1.423 5.056 20.144 1.00 97.88 116 SER A C 1
ATOM 870 O O . SER A 1 116 ? -1.539 4.415 21.177 1.00 97.88 116 SER A O 1
ATOM 872 N N . GLU A 1 117 ? -2.231 4.885 19.096 1.00 97.31 117 GLU A N 1
ATOM 873 C CA . GLU A 1 117 ? -3.461 4.092 19.191 1.00 97.31 117 GLU A CA 1
ATOM 874 C C . GLU A 1 117 ? -3.232 2.584 18.988 1.00 97.31 117 GLU A C 1
ATOM 876 O O . GLU A 1 117 ? -4.019 1.767 19.468 1.00 97.31 117 GLU A O 1
ATOM 881 N N . TYR A 1 118 ? -2.153 2.190 18.297 1.00 97.81 118 TYR A N 1
ATOM 882 C CA . TYR A 1 118 ? -1.942 0.794 17.891 1.00 97.81 118 TYR A CA 1
ATOM 883 C C . TYR A 1 118 ? -0.542 0.270 18.219 1.00 97.81 118 TYR A C 1
ATOM 885 O O . TYR A 1 118 ? -0.406 -0.696 18.976 1.00 97.81 118 TYR A O 1
ATOM 893 N N . ILE A 1 119 ? 0.509 0.891 17.675 1.00 97.69 119 ILE A N 1
ATOM 894 C CA . ILE A 1 119 ? 1.867 0.316 17.721 1.00 97.69 119 ILE A CA 1
ATOM 895 C C . ILE A 1 119 ? 2.393 0.231 19.158 1.00 97.69 119 ILE A C 1
ATOM 897 O O . ILE A 1 119 ? 2.934 -0.806 19.540 1.00 97.69 119 ILE A O 1
ATOM 901 N N . ASP A 1 120 ? 2.185 1.266 19.975 1.00 98.06 120 ASP A N 1
ATOM 902 C CA . ASP A 1 120 ? 2.625 1.279 21.380 1.00 98.06 120 ASP A CA 1
ATOM 903 C C . ASP A 1 120 ? 1.858 0.279 22.258 1.00 98.06 120 ASP A C 1
ATOM 905 O O . ASP A 1 120 ? 2.333 -0.114 23.323 1.00 98.06 120 ASP A O 1
ATOM 909 N N . HIS A 1 121 ? 0.714 -0.201 21.772 1.00 97.69 121 HIS A N 1
ATOM 910 C CA . HIS A 1 121 ? -0.079 -1.258 22.391 1.00 97.69 121 HIS A CA 1
ATOM 911 C C . HIS A 1 121 ? 0.238 -2.657 21.837 1.00 97.69 121 HIS A C 1
ATOM 913 O O . HIS A 1 121 ? -0.442 -3.618 22.186 1.00 97.69 121 HIS A O 1
ATOM 919 N N . GLY A 1 122 ? 1.258 -2.794 20.980 1.00 96.88 122 GLY A N 1
ATOM 920 C CA . GLY A 1 122 ? 1.647 -4.071 20.374 1.00 96.88 122 GLY A CA 1
ATOM 921 C C . GLY A 1 122 ? 0.709 -4.560 19.266 1.00 96.88 122 GLY A C 1
ATOM 922 O O . GLY A 1 122 ? 0.818 -5.711 18.845 1.00 96.88 122 GLY A O 1
ATOM 923 N N . LYS A 1 123 ? -0.192 -3.702 18.773 1.00 98.06 123 LYS A N 1
ATOM 924 C CA . LYS A 1 123 ? -1.131 -4.022 17.694 1.00 98.06 123 LYS A CA 1
ATOM 925 C C . LYS A 1 123 ? -0.474 -3.733 16.348 1.00 98.06 123 LYS A C 1
ATOM 927 O O . LYS A 1 123 ? -0.532 -2.610 15.853 1.00 98.06 123 LYS A O 1
ATOM 932 N N . LEU A 1 124 ? 0.229 -4.715 15.787 1.00 97.62 124 LEU A N 1
ATOM 933 C CA . LEU A 1 124 ? 1.054 -4.540 14.587 1.00 97.62 124 LEU A CA 1
ATOM 934 C C . LEU A 1 124 ? 0.428 -5.121 13.313 1.00 97.62 124 LEU A C 1
ATOM 936 O O . LEU A 1 124 ? 1.044 -5.018 12.253 1.00 97.62 124 LEU A O 1
ATOM 940 N N . GLY A 1 125 ? -0.775 -5.690 13.394 1.00 97.75 125 GLY A N 1
ATOM 941 C CA . GLY A 1 125 ? -1.493 -6.297 12.276 1.00 97.75 125 GLY A CA 1
ATOM 942 C C . GLY A 1 125 ? -1.594 -7.815 12.402 1.00 97.75 125 GLY A C 1
ATOM 943 O O . GLY A 1 125 ? -1.496 -8.387 13.490 1.00 97.75 125 GLY A O 1
ATOM 944 N N . VAL A 1 126 ? -1.756 -8.492 11.264 1.00 97.44 126 VAL A N 1
ATOM 945 C CA . VAL A 1 126 ? -1.952 -9.951 11.197 1.00 97.44 126 VAL A CA 1
ATOM 946 C C . VAL A 1 126 ? -0.803 -10.707 11.871 1.00 97.44 126 VAL A C 1
ATOM 948 O O . VAL A 1 126 ? -1.035 -11.711 12.538 1.00 97.44 126 VAL A O 1
ATOM 951 N N . ALA A 1 127 ? 0.433 -10.211 11.751 1.00 95.06 127 ALA A N 1
ATOM 952 C CA . ALA A 1 127 ? 1.622 -10.861 12.306 1.00 95.06 127 ALA A CA 1
ATOM 953 C C . ALA A 1 127 ? 1.611 -10.982 13.843 1.00 95.06 127 ALA A C 1
ATOM 955 O O . ALA A 1 127 ? 2.249 -11.883 14.382 1.00 95.06 127 ALA A O 1
ATOM 956 N N . THR A 1 128 ? 0.897 -10.096 14.543 1.00 96.25 128 THR A N 1
ATOM 957 C CA . THR A 1 128 ? 0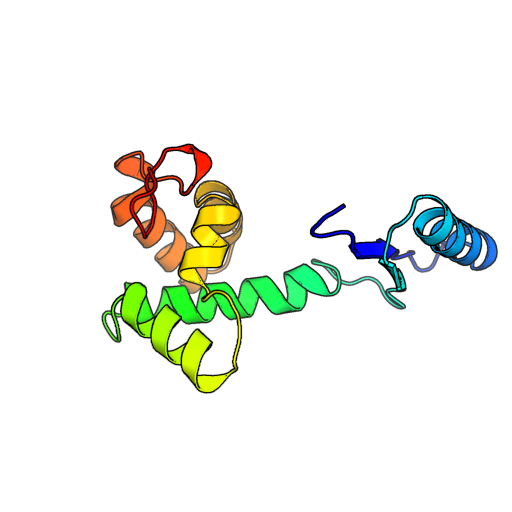.762 -10.109 16.011 1.00 96.25 128 THR A CA 1
ATOM 958 C C . THR A 1 128 ? -0.610 -10.580 16.481 1.00 96.25 128 THR A C 1
ATOM 960 O O . THR A 1 128 ? -0.890 -10.522 17.673 1.00 96.25 128 THR A O 1
ATOM 963 N N . GLY A 1 129 ? -1.478 -11.029 15.568 1.00 96.81 129 GLY A N 1
ATOM 964 C CA . GLY A 1 129 ? -2.856 -11.415 15.884 1.00 96.81 129 GLY A CA 1
ATOM 965 C C . GLY A 1 129 ? -3.801 -10.232 16.130 1.00 96.81 129 GLY A C 1
ATOM 966 O O . GLY A 1 129 ? -4.994 -10.429 16.329 1.00 96.81 129 GLY A O 1
ATOM 967 N N . GLU A 1 130 ? -3.315 -8.992 16.091 1.00 97.94 130 GLU A N 1
ATOM 968 C CA . GLU A 1 130 ? -4.143 -7.800 16.279 1.00 97.94 130 GLU A CA 1
ATOM 969 C C . GLU A 1 130 ? -3.489 -6.568 15.645 1.00 97.94 130 GLU A C 1
ATOM 971 O O . GLU A 1 130 ? -2.287 -6.337 15.798 1.00 97.94 130 GLU A O 1
ATOM 976 N N . GLY A 1 131 ? -4.300 -5.772 14.951 1.00 97.38 131 GLY A N 1
ATOM 977 C CA . GLY A 1 131 ? -3.981 -4.451 14.411 1.00 97.38 131 GLY A CA 1
ATOM 978 C C . GLY A 1 131 ? -5.211 -3.551 14.506 1.00 97.38 131 GLY A C 1
ATOM 979 O O . GLY A 1 131 ? -5.703 -3.294 15.606 1.00 97.38 131 GLY A O 1
ATOM 980 N N . PHE A 1 132 ? -5.747 -3.125 13.362 1.00 98.06 132 PHE A N 1
ATOM 981 C CA . PHE A 1 132 ? -7.087 -2.525 13.289 1.00 98.06 132 PHE A CA 1
ATOM 982 C C . PHE A 1 132 ? -8.198 -3.547 13.543 1.00 98.06 132 PHE A C 1
ATOM 984 O O . PHE A 1 132 ? -9.274 -3.196 14.030 1.00 98.06 132 PHE A O 1
ATOM 991 N N . TYR A 1 133 ? -7.931 -4.813 13.226 1.00 98.06 133 TYR A N 1
ATOM 992 C CA . TYR A 1 133 ? -8.800 -5.945 13.517 1.00 98.06 133 TYR A CA 1
ATOM 993 C C . TYR A 1 133 ? -8.096 -6.965 14.416 1.00 98.06 133 TYR A C 1
ATOM 995 O O . TYR A 1 133 ? -6.870 -7.012 14.497 1.00 98.06 133 TYR A O 1
ATOM 1003 N N . THR A 1 134 ? -8.886 -7.818 15.066 1.00 97.38 134 THR A N 1
ATOM 1004 C CA . THR A 1 134 ? -8.392 -8.995 15.790 1.00 97.38 134 THR A CA 1
ATOM 1005 C C . THR A 1 134 ? -8.395 -10.212 14.868 1.00 97.38 134 THR A C 1
ATOM 1007 O O . THR A 1 134 ? -9.372 -10.461 14.155 1.00 97.38 134 THR A O 1
ATOM 1010 N N . TYR A 1 135 ? -7.312 -10.980 14.907 1.00 94.19 135 TYR A N 1
ATOM 1011 C CA . TYR A 1 135 ? -7.065 -12.168 14.101 1.00 94.19 135 TYR A CA 1
ATOM 1012 C C . TYR A 1 135 ? -6.846 -13.377 15.021 1.00 94.19 135 TYR A C 1
ATOM 1014 O O . TYR A 1 135 ? -6.191 -13.264 16.055 1.00 94.19 135 TYR A O 1
ATOM 1022 N N . ASN A 1 136 ? -7.422 -14.522 14.644 1.00 76.25 136 ASN A N 1
ATOM 1023 C CA . ASN A 1 136 ? -7.287 -15.797 15.360 1.00 76.25 136 ASN A CA 1
ATOM 1024 C C . ASN A 1 136 ? -6.203 -16.674 14.736 1.00 76.25 136 ASN A C 1
ATOM 1026 O O . ASN A 1 136 ? -6.094 -16.650 13.487 1.00 76.25 136 ASN A O 1
#

Foldseek 3Di:
DVQFEDEQEDAPPDDPVVSVVVQVVSVVVPGDYDYQDYDDVCGPVRVVLLVQLLVLLCCCLVVVDQSVVQFVCCCVVPVDPTHSQLVQLVVWVVVQLVVLCPDDPSSVSSSVVQCVPAVVVVAGHVVSQHHSDGHD

pLDDT: mean 96.58, std 4.09, range [63.81, 98.81]

Sequence (136 aa):
WKFNTAEVMGTADTDPAVFDEVVAFAGDIGMVPIPVHKEKSGYVLNSLLVPFLNAGFTLAAGGYAEPKDIDNVWRIGTGAPMGPFQITDIIGLTTPYNILAHGGEKDQALAAWLKSEYIDHGKLGVATGEGFYTYN

Secondary structure (DSSP, 8-state):
--S-EEEEE--TTS-HHHHHHHHHHHHHTT-EEEEE-S--TTTTHHHHHHHHHHHHHHHHHTTSS-HHHHHHHHHHHH--SS-HHHHHHHH-THHHHHHHHTS-HHHHHHHHHHHHHTGGGT--BGGGTBSSSB--

Radius of gyration: 17.56 Å; chains: 1; bounding box: 40×35×47 Å